Protein AF-A0A5M9ZKN2-F1 (afdb_monomer_lite)

Structure (mmCIF, N/CA/C/O backbone):
data_AF-A0A5M9ZKN2-F1
#
_entry.id   AF-A0A5M9ZKN2-F1
#
loop_
_atom_site.group_PDB
_atom_site.id
_atom_site.type_symbol
_atom_site.label_atom_id
_atom_site.label_alt_id
_atom_site.label_comp_id
_atom_site.label_asym_id
_atom_site.label_entity_id
_atom_site.label_seq_id
_atom_site.pdbx_PDB_ins_code
_atom_site.Cartn_x
_atom_site.Cartn_y
_atom_site.Cartn_z
_atom_site.occupancy
_atom_site.B_iso_or_equiv
_atom_site.auth_seq_id
_atom_site.auth_comp_id
_atom_site.auth_asym_id
_atom_site.auth_atom_id
_atom_site.pdbx_PDB_model_num
ATOM 1 N N . MET A 1 1 ? 17.213 -17.774 10.808 1.00 49.62 1 MET A N 1
ATOM 2 C CA . MET A 1 1 ? 17.050 -16.313 10.740 1.00 49.62 1 MET A CA 1
ATOM 3 C C . MET A 1 1 ? 16.183 -15.907 11.912 1.00 49.62 1 MET A C 1
ATOM 5 O O . MET A 1 1 ? 15.122 -16.495 12.094 1.00 49.62 1 MET A O 1
ATOM 9 N N . THR A 1 2 ? 16.684 -15.031 12.770 1.00 52.78 2 THR A N 1
ATOM 10 C CA . THR A 1 2 ? 15.924 -14.471 13.897 1.00 52.78 2 THR A CA 1
ATOM 11 C C . THR A 1 2 ? 14.931 -13.412 13.393 1.00 52.78 2 THR A C 1
ATOM 13 O O . THR A 1 2 ? 15.145 -12.879 12.306 1.00 52.78 2 THR A O 1
ATOM 16 N N . PRO A 1 3 ? 13.870 -13.065 14.146 1.00 49.16 3 PRO A N 1
ATOM 17 C CA . PRO A 1 3 ? 12.907 -12.037 13.731 1.00 49.16 3 PRO A CA 1
ATOM 18 C C . PRO A 1 3 ? 13.563 -10.696 13.376 1.00 49.16 3 PRO A C 1
ATOM 20 O O . PRO A 1 3 ? 13.269 -10.134 12.335 1.00 49.16 3 PRO A O 1
ATOM 23 N N . ALA A 1 4 ? 14.557 -10.256 14.153 1.00 40.00 4 ALA A N 1
ATOM 24 C CA . ALA A 1 4 ? 15.309 -9.027 13.884 1.00 40.00 4 ALA A CA 1
ATOM 25 C C . ALA A 1 4 ? 16.264 -9.127 12.675 1.00 40.00 4 ALA A C 1
ATOM 27 O O . ALA A 1 4 ? 16.736 -8.121 12.150 1.00 40.00 4 ALA A O 1
ATOM 28 N N . GLU A 1 5 ? 16.648 -10.336 12.261 1.00 32.88 5 GLU A N 1
ATOM 29 C CA . GLU A 1 5 ? 17.393 -10.553 11.014 1.00 32.88 5 GLU A CA 1
ATOM 30 C C . GLU A 1 5 ? 16.454 -10.636 9.811 1.00 32.88 5 GLU A C 1
ATOM 32 O O . GLU A 1 5 ? 16.843 -10.180 8.746 1.00 32.88 5 GLU A O 1
ATOM 37 N N . ALA A 1 6 ? 15.238 -11.162 9.985 1.00 40.25 6 ALA A N 1
ATOM 38 C CA . ALA A 1 6 ? 14.190 -11.133 8.969 1.00 40.25 6 ALA A CA 1
ATOM 39 C C . ALA A 1 6 ? 13.737 -9.691 8.704 1.00 40.25 6 ALA A C 1
ATOM 41 O O . ALA A 1 6 ? 13.747 -9.268 7.561 1.00 40.25 6 ALA A O 1
ATOM 42 N N . GLU A 1 7 ? 13.497 -8.916 9.761 1.00 41.00 7 GLU A N 1
ATOM 43 C CA . GLU A 1 7 ? 13.173 -7.488 9.702 1.00 41.00 7 GLU A CA 1
ATOM 44 C C . GLU A 1 7 ? 14.303 -6.697 9.023 1.00 41.00 7 GLU A C 1
ATOM 46 O O . GLU A 1 7 ? 14.087 -6.028 8.024 1.00 41.00 7 GLU A O 1
ATOM 51 N N . ARG A 1 8 ? 15.566 -6.848 9.448 1.00 43.59 8 ARG A N 1
ATOM 52 C CA . ARG A 1 8 ? 16.689 -6.169 8.765 1.00 43.59 8 ARG A CA 1
ATOM 53 C C . ARG A 1 8 ? 16.870 -6.594 7.307 1.00 43.59 8 ARG A C 1
ATOM 55 O O . ARG A 1 8 ? 17.300 -5.780 6.494 1.00 43.59 8 ARG A O 1
ATOM 62 N N . PHE A 1 9 ? 16.591 -7.854 6.985 1.00 41.69 9 PHE A N 1
ATOM 63 C CA . PHE A 1 9 ? 16.644 -8.359 5.617 1.00 41.69 9 PHE A CA 1
ATOM 64 C C . PHE A 1 9 ? 15.515 -7.765 4.772 1.00 41.69 9 PHE A C 1
ATOM 66 O O . PHE A 1 9 ? 15.796 -7.265 3.689 1.00 41.69 9 PHE A O 1
ATOM 73 N N . GLU A 1 10 ? 14.287 -7.730 5.291 1.00 48.69 10 GLU A N 1
ATOM 74 C CA . GLU A 1 10 ? 13.131 -7.065 4.684 1.00 48.69 10 GLU A CA 1
ATOM 75 C C . GLU A 1 10 ? 13.417 -5.576 4.452 1.00 48.69 10 GLU A C 1
ATOM 77 O O . GLU A 1 10 ? 13.317 -5.112 3.322 1.00 48.69 10 GLU A O 1
ATOM 82 N N . HIS A 1 11 ? 13.906 -4.840 5.450 1.00 49.62 11 HIS A N 1
ATOM 83 C CA . HIS A 1 11 ? 14.263 -3.425 5.290 1.00 49.62 11 HIS A CA 1
ATOM 84 C C . HIS A 1 11 ? 15.332 -3.203 4.198 1.00 49.62 11 HIS A C 1
ATOM 86 O O . HIS A 1 11 ? 15.153 -2.358 3.327 1.00 49.62 11 HIS A O 1
ATOM 92 N N . ALA A 1 12 ? 16.399 -4.012 4.165 1.00 47.44 12 ALA A N 1
ATOM 93 C CA . ALA A 1 12 ? 17.457 -3.902 3.148 1.00 47.44 12 ALA A CA 1
ATOM 94 C C . ALA A 1 12 ? 17.007 -4.299 1.727 1.00 47.44 12 ALA A C 1
ATOM 96 O O . ALA A 1 12 ? 17.592 -3.877 0.729 1.00 47.44 12 ALA A O 1
ATOM 97 N N . ILE A 1 13 ? 15.992 -5.154 1.636 1.00 51.97 13 ILE A N 1
ATOM 98 C CA . ILE A 1 13 ? 15.292 -5.506 0.399 1.00 51.97 13 ILE A CA 1
ATOM 99 C C . ILE A 1 13 ? 14.499 -4.299 -0.105 1.00 51.97 13 ILE A C 1
ATOM 101 O O . ILE A 1 13 ? 14.481 -4.029 -1.301 1.00 51.97 13 ILE A O 1
ATOM 105 N N . LEU A 1 14 ? 13.884 -3.552 0.804 1.00 54.97 14 LEU A N 1
ATOM 106 C CA . LEU A 1 14 ? 12.870 -2.555 0.479 1.00 54.97 14 LEU A CA 1
ATOM 107 C C . LEU A 1 14 ? 13.490 -1.186 0.133 1.00 54.97 14 LEU A C 1
ATOM 109 O O . LEU A 1 14 ? 12.948 -0.481 -0.713 1.00 54.97 14 LEU A O 1
ATOM 113 N N . ASP A 1 15 ? 14.717 -0.919 0.596 1.00 56.72 15 ASP A N 1
ATOM 114 C CA . ASP A 1 15 ? 15.565 0.213 0.168 1.00 56.72 15 ASP A CA 1
ATOM 115 C C . ASP A 1 15 ? 15.937 0.208 -1.336 1.00 56.72 15 ASP A C 1
ATOM 117 O O . ASP A 1 15 ? 16.517 1.172 -1.840 1.00 56.72 15 ASP A O 1
ATOM 121 N N . ARG A 1 16 ? 15.655 -0.876 -2.077 1.00 62.34 16 ARG A N 1
ATOM 122 C CA . ARG A 1 16 ? 15.976 -0.984 -3.514 1.00 62.34 16 ARG A CA 1
ATOM 123 C C . ARG A 1 16 ? 14.927 -0.392 -4.453 1.00 62.34 16 ARG A C 1
ATOM 125 O O . ARG A 1 16 ? 15.201 -0.296 -5.649 1.00 62.34 16 ARG A O 1
ATOM 132 N N . PHE A 1 17 ? 13.756 0.001 -3.959 1.00 64.31 17 PHE A N 1
ATOM 133 C CA . PHE A 1 17 ? 12.759 0.665 -4.798 1.00 64.31 17 PHE A CA 1
ATOM 134 C C . PHE A 1 17 ? 13.102 2.144 -4.973 1.00 64.31 17 PHE A C 1
ATOM 136 O O . PHE A 1 17 ? 13.157 2.912 -4.013 1.00 64.31 17 PHE A O 1
ATOM 143 N N . ALA A 1 18 ? 13.310 2.559 -6.223 1.00 65.69 18 ALA A N 1
ATOM 144 C CA . ALA A 1 18 ? 13.460 3.968 -6.558 1.00 65.69 18 ALA A CA 1
ATOM 145 C C . ALA A 1 18 ? 12.073 4.588 -6.770 1.00 65.69 18 ALA A C 1
ATOM 147 O O . ALA A 1 18 ? 11.244 4.027 -7.477 1.00 65.69 18 ALA A O 1
ATOM 148 N N . TYR A 1 19 ? 11.813 5.761 -6.198 1.00 64.31 19 TYR A N 1
ATOM 149 C CA . TYR A 1 19 ? 10.561 6.493 -6.406 1.00 6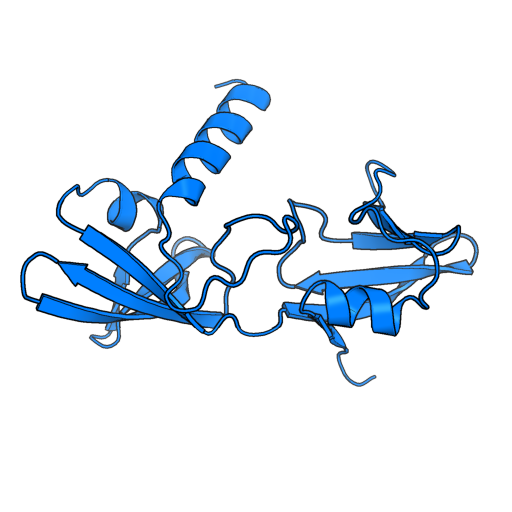4.31 19 TYR A CA 1
ATOM 150 C C . TYR A 1 19 ? 10.818 7.673 -7.343 1.00 64.31 19 TYR A C 1
ATOM 152 O O . TYR A 1 19 ? 11.672 8.511 -7.048 1.00 64.31 19 TYR A O 1
ATOM 160 N N . ALA A 1 20 ? 10.092 7.745 -8.462 1.00 57.66 20 ALA A N 1
ATOM 161 C CA . ALA A 1 20 ? 10.308 8.783 -9.475 1.00 57.66 20 ALA A CA 1
ATOM 162 C C . ALA A 1 20 ? 10.003 10.201 -8.955 1.00 57.66 20 ALA A C 1
ATOM 164 O O . ALA A 1 20 ? 10.730 11.132 -9.288 1.00 57.66 20 ALA A O 1
ATOM 165 N N . ASP A 1 21 ? 9.001 10.340 -8.079 1.00 54.47 21 ASP A N 1
ATOM 166 C CA . ASP A 1 21 ? 8.546 11.622 -7.522 1.00 54.47 21 ASP A CA 1
ATOM 167 C C . ASP A 1 21 ? 8.782 11.717 -5.999 1.00 54.47 21 ASP A C 1
ATOM 169 O O . ASP A 1 21 ? 7.926 12.179 -5.240 1.00 54.47 21 ASP A O 1
ATOM 173 N N . ARG A 1 22 ? 9.947 11.259 -5.511 1.00 51.31 22 ARG A N 1
ATOM 174 C CA . ARG A 1 22 ? 10.307 11.375 -4.085 1.00 51.31 22 ARG A CA 1
ATOM 175 C C . ARG A 1 22 ? 10.498 12.847 -3.686 1.00 51.31 22 ARG A C 1
ATOM 177 O O . ARG A 1 22 ? 11.536 13.443 -3.958 1.00 51.31 22 ARG A O 1
ATOM 184 N N . MET A 1 23 ? 9.518 13.404 -2.979 1.00 43.38 23 MET A N 1
ATOM 185 C CA . MET A 1 23 ? 9.609 14.652 -2.210 1.00 43.38 23 MET A CA 1
ATOM 186 C C . MET A 1 23 ? 9.414 14.285 -0.734 1.00 43.38 23 MET A C 1
ATOM 188 O O . MET A 1 23 ? 8.302 14.331 -0.227 1.00 43.38 23 MET A O 1
ATOM 192 N N . ASP A 1 24 ? 10.467 13.804 -0.080 1.00 50.53 24 ASP A N 1
ATOM 193 C CA . ASP A 1 24 ? 10.381 13.227 1.267 1.00 50.53 24 ASP A CA 1
ATOM 194 C C . ASP A 1 24 ? 10.634 14.286 2.363 1.00 50.53 24 ASP A C 1
ATOM 196 O O . ASP A 1 24 ? 11.667 14.960 2.344 1.00 50.53 24 ASP A O 1
ATOM 200 N N . ASP A 1 25 ? 9.696 14.428 3.308 1.00 43.06 25 ASP A N 1
ATOM 201 C CA . ASP A 1 25 ? 9.805 15.159 4.585 1.00 43.06 25 ASP A CA 1
ATOM 202 C C . ASP A 1 25 ? 10.179 14.246 5.779 1.00 43.06 25 ASP A C 1
ATOM 204 O O . ASP A 1 25 ? 10.300 14.707 6.917 1.00 43.06 25 ASP A O 1
ATOM 208 N N . GLY A 1 26 ? 10.460 12.972 5.511 1.00 35.91 26 GLY A N 1
ATOM 209 C CA . GLY A 1 26 ? 11.160 12.029 6.375 1.00 35.91 26 GLY A CA 1
ATOM 210 C C . GLY A 1 26 ? 10.303 10.940 7.019 1.00 35.91 26 GLY A C 1
ATOM 211 O O . GLY A 1 26 ? 10.788 10.343 7.980 1.00 35.91 26 GLY A O 1
ATOM 212 N N . TYR A 1 27 ? 9.069 10.670 6.569 1.00 36.69 27 TYR A N 1
ATOM 213 C CA . TYR A 1 27 ? 8.204 9.680 7.237 1.00 36.69 27 TYR A CA 1
ATOM 214 C C . TYR A 1 27 ? 7.364 8.786 6.300 1.00 36.69 27 TYR A C 1
ATOM 216 O O . TYR A 1 27 ? 6.374 9.212 5.709 1.00 36.69 27 TYR A O 1
ATOM 224 N N . GLY A 1 28 ? 7.709 7.491 6.281 1.00 43.16 28 GLY A N 1
ATOM 225 C CA . GLY A 1 28 ? 6.873 6.360 5.850 1.00 43.16 28 GLY A CA 1
ATOM 226 C C . GLY A 1 28 ? 7.681 5.250 5.158 1.00 43.16 28 GLY A C 1
ATOM 227 O O . GLY A 1 28 ? 8.526 5.574 4.329 1.00 43.16 28 GLY A O 1
ATOM 228 N N . PRO A 1 29 ? 7.441 3.953 5.439 1.00 45.38 29 PRO A N 1
ATOM 229 C CA . PRO A 1 29 ? 8.319 2.871 4.993 1.00 45.38 29 PRO A CA 1
ATOM 230 C C . PRO A 1 29 ? 8.270 2.691 3.468 1.00 45.38 29 PRO A C 1
ATOM 232 O O . PRO A 1 29 ? 7.191 2.685 2.851 1.00 45.38 29 PRO A O 1
ATOM 235 N N . ASP A 1 30 ? 9.453 2.498 2.887 1.00 53.72 30 ASP A N 1
ATOM 236 C CA . ASP A 1 30 ? 9.779 2.312 1.465 1.00 53.72 30 ASP A CA 1
ATOM 237 C C . ASP A 1 30 ? 9.243 0.984 0.863 1.00 53.72 30 ASP A C 1
ATOM 239 O O . ASP A 1 30 ? 9.863 0.353 0.009 1.00 53.72 30 ASP A O 1
ATOM 243 N N . HIS A 1 31 ? 8.086 0.493 1.323 1.00 54.69 31 HIS A N 1
ATOM 244 C CA . HIS A 1 31 ? 7.494 -0.758 0.847 1.00 54.69 31 HIS A CA 1
ATOM 245 C C . HIS A 1 31 ? 6.549 -0.522 -0.347 1.00 54.69 31 HIS A C 1
ATOM 247 O O . HIS A 1 31 ? 5.619 0.292 -0.226 1.00 54.69 31 HIS A O 1
ATOM 253 N N . PRO A 1 32 ? 6.719 -1.259 -1.467 1.00 63.31 32 PRO A N 1
ATOM 254 C CA . PRO A 1 32 ? 5.732 -1.314 -2.541 1.00 63.31 32 PRO A CA 1
ATOM 255 C C . PRO A 1 32 ? 4.423 -1.895 -2.012 1.00 63.31 32 PRO A C 1
ATOM 257 O O . PRO A 1 32 ? 4.404 -2.966 -1.398 1.00 63.31 32 PRO A O 1
ATOM 260 N N . ARG A 1 33 ? 3.318 -1.202 -2.263 1.00 68.50 33 ARG A N 1
ATOM 261 C CA . ARG A 1 33 ? 1.971 -1.589 -1.832 1.00 68.50 33 ARG A CA 1
ATOM 262 C C . ARG A 1 33 ? 1.228 -2.273 -2.962 1.00 68.50 33 ARG A C 1
ATOM 264 O O . ARG A 1 33 ? 1.441 -1.953 -4.123 1.00 68.50 33 ARG A O 1
ATOM 271 N N . ILE A 1 34 ? 0.308 -3.179 -2.634 1.00 63.41 34 ILE A N 1
ATOM 272 C CA . ILE A 1 34 ? -0.623 -3.722 -3.630 1.00 63.41 34 ILE A CA 1
ATOM 273 C C . ILE A 1 34 ? -1.360 -2.557 -4.307 1.00 63.41 34 ILE A C 1
ATOM 275 O O . ILE A 1 34 ? -1.935 -1.715 -3.628 1.00 63.41 34 ILE A O 1
ATOM 279 N N . GLY A 1 35 ? -1.333 -2.516 -5.638 1.00 64.12 35 GLY A N 1
ATOM 280 C CA . GLY A 1 35 ? -1.897 -1.435 -6.446 1.00 64.12 35 GLY A CA 1
ATOM 281 C C . GLY A 1 35 ? -0.887 -0.377 -6.887 1.00 64.12 35 GLY A C 1
ATOM 282 O O . GLY A 1 35 ? -1.175 0.343 -7.843 1.00 64.12 35 GLY A O 1
ATOM 283 N N . ASP A 1 36 ? 0.301 -0.314 -6.277 1.00 76.50 36 ASP A N 1
ATOM 284 C CA . ASP A 1 36 ? 1.351 0.598 -6.726 1.00 76.50 36 ASP A CA 1
ATOM 285 C C . ASP A 1 36 ? 1.770 0.266 -8.155 1.00 76.50 36 ASP A C 1
ATOM 287 O O . ASP A 1 36 ? 1.882 -0.903 -8.538 1.00 76.50 36 ASP A O 1
ATOM 291 N N . THR A 1 37 ? 2.030 1.303 -8.945 1.00 80.12 37 THR A N 1
ATOM 292 C CA . THR A 1 37 ? 2.450 1.150 -10.338 1.00 80.12 37 THR A CA 1
ATOM 293 C C . THR A 1 37 ? 3.809 1.778 -10.572 1.00 80.12 37 THR A C 1
ATOM 295 O O . THR A 1 37 ? 4.204 2.763 -9.936 1.00 80.12 37 THR A O 1
ATOM 298 N N . GLY A 1 38 ? 4.538 1.197 -11.509 1.00 85.25 38 GLY A N 1
ATOM 299 C CA . GLY A 1 38 ? 5.889 1.614 -11.813 1.00 85.25 38 GLY A CA 1
ATOM 300 C C . GLY A 1 38 ? 6.381 1.053 -13.129 1.00 85.25 38 GLY A C 1
ATOM 301 O O . GLY A 1 38 ? 5.617 0.494 -13.917 1.00 85.25 38 GLY A O 1
ATOM 302 N N . VAL A 1 39 ? 7.673 1.219 -13.357 1.00 87.50 39 VAL A N 1
ATOM 303 C CA . VAL A 1 39 ? 8.397 0.656 -14.487 1.00 87.50 39 VAL A CA 1
ATOM 304 C C . VAL A 1 39 ? 9.565 -0.157 -13.961 1.00 87.50 39 VAL A C 1
ATOM 306 O O . VAL A 1 39 ? 10.342 0.300 -13.129 1.00 87.50 39 VAL A O 1
ATOM 309 N N . LEU A 1 40 ? 9.673 -1.384 -14.449 1.00 87.69 40 LEU A N 1
ATOM 310 C CA . LEU A 1 40 ? 10.808 -2.254 -14.230 1.00 87.69 40 LEU A CA 1
ATOM 311 C C . LEU A 1 40 ? 11.775 -2.027 -15.389 1.00 87.69 40 LEU A C 1
ATOM 313 O O . LEU A 1 40 ? 11.476 -2.393 -16.530 1.00 87.69 40 LEU A O 1
ATOM 317 N N . CYS A 1 41 ? 12.908 -1.402 -15.105 1.00 86.50 41 CYS A N 1
ATOM 318 C CA . CYS A 1 41 ? 13.975 -1.210 -16.076 1.00 86.50 41 CYS A CA 1
ATOM 319 C C . CYS A 1 41 ? 14.881 -2.443 -16.077 1.00 86.50 41 CYS A C 1
ATOM 321 O O . CYS A 1 41 ? 15.270 -2.911 -15.012 1.00 86.50 41 CYS A O 1
ATOM 323 N N . HIS A 1 42 ? 15.235 -2.953 -17.255 1.00 83.69 42 HIS A N 1
ATOM 324 C CA . HIS A 1 42 ? 16.241 -3.997 -17.431 1.00 83.69 42 HIS A CA 1
ATOM 325 C C . HIS A 1 42 ? 17.207 -3.593 -18.548 1.00 83.69 42 HIS A C 1
ATOM 327 O O . HIS A 1 42 ? 16.909 -3.722 -19.739 1.00 83.69 42 HIS A O 1
ATOM 333 N N . GLY A 1 43 ? 18.367 -3.049 -18.178 1.00 78.94 43 GLY A N 1
ATOM 334 C CA . GLY A 1 43 ? 19.293 -2.456 -19.146 1.00 78.94 43 GLY A CA 1
ATOM 335 C C . GLY A 1 43 ? 18.669 -1.272 -19.900 1.00 78.94 43 GLY A C 1
ATOM 336 O O . GLY A 1 43 ? 18.418 -0.228 -19.307 1.00 78.94 43 GLY A O 1
ATOM 337 N N . ALA A 1 44 ? 18.462 -1.415 -21.214 1.00 78.50 44 ALA A N 1
ATOM 338 C CA . ALA A 1 44 ? 17.826 -0.389 -22.054 1.00 78.50 44 ALA A CA 1
ATOM 339 C C . ALA A 1 44 ? 16.308 -0.587 -22.222 1.00 78.50 44 ALA A C 1
ATOM 341 O O . ALA A 1 44 ? 15.640 0.280 -22.788 1.00 78.50 44 ALA A O 1
ATOM 342 N N . ASP A 1 45 ? 15.780 -1.718 -21.754 1.00 85.25 45 ASP A N 1
ATOM 343 C CA . ASP A 1 45 ? 14.368 -2.059 -21.856 1.00 85.25 45 ASP A CA 1
ATOM 344 C C . ASP A 1 45 ? 13.620 -1.648 -20.586 1.00 85.25 45 ASP A C 1
ATOM 346 O O . ASP A 1 45 ? 14.176 -1.600 -19.489 1.00 85.25 45 ASP A O 1
ATOM 350 N N . ALA A 1 46 ? 12.334 -1.359 -20.740 1.00 87.88 46 ALA A N 1
ATOM 351 C CA . ALA A 1 46 ? 11.456 -0.948 -19.658 1.00 87.88 46 ALA A CA 1
ATOM 352 C C . ALA A 1 46 ? 10.082 -1.592 -19.846 1.00 87.88 46 ALA A C 1
ATOM 354 O O . ALA A 1 46 ? 9.526 -1.572 -20.946 1.00 87.88 46 ALA A O 1
ATOM 355 N N . VAL A 1 47 ? 9.524 -2.147 -18.772 1.00 91.50 47 VAL A N 1
ATOM 356 C CA . VAL A 1 47 ? 8.171 -2.715 -18.765 1.00 91.50 47 VAL A CA 1
ATOM 357 C C . VAL A 1 47 ? 7.386 -2.156 -17.590 1.00 91.50 47 VAL A C 1
ATOM 359 O O . VAL A 1 47 ? 7.890 -2.100 -16.470 1.00 91.50 47 VAL A O 1
ATOM 362 N N . GLY A 1 48 ? 6.154 -1.715 -17.839 1.00 90.56 48 GLY A N 1
ATOM 363 C CA . GLY A 1 48 ? 5.272 -1.272 -16.768 1.00 90.56 48 GLY A CA 1
ATOM 364 C C . GLY A 1 48 ? 4.911 -2.430 -15.843 1.00 90.56 48 GLY A C 1
ATOM 365 O O . GLY A 1 48 ? 4.854 -3.592 -16.260 1.00 90.56 48 GLY A O 1
ATOM 366 N N . PHE A 1 49 ? 4.697 -2.120 -14.570 1.00 90.00 49 PHE A N 1
ATOM 367 C CA . PHE A 1 49 ? 4.219 -3.085 -13.596 1.00 90.00 49 PHE A CA 1
ATOM 368 C C . PHE A 1 49 ? 3.165 -2.492 -12.671 1.00 90.00 49 PHE A C 1
ATOM 370 O O . PHE A 1 49 ? 3.116 -1.288 -12.422 1.00 90.00 49 PHE A O 1
ATOM 377 N N . THR A 1 50 ? 2.358 -3.385 -12.106 1.00 86.00 50 THR A N 1
ATOM 378 C CA . THR A 1 50 ? 1.524 -3.139 -10.930 1.00 86.00 50 THR A CA 1
ATOM 379 C C . THR A 1 50 ? 1.903 -4.137 -9.845 1.00 86.00 50 THR A C 1
ATOM 381 O O . THR A 1 50 ? 1.988 -5.337 -10.107 1.00 86.00 50 THR A O 1
ATOM 384 N N . VAL A 1 51 ? 2.118 -3.683 -8.620 1.00 79.25 51 VAL A N 1
ATOM 385 C CA . VAL A 1 51 ? 2.320 -4.569 -7.474 1.00 79.25 51 VAL A CA 1
ATOM 386 C C . VAL A 1 51 ? 0.986 -5.249 -7.156 1.00 79.25 51 VAL A C 1
ATOM 388 O O . VAL A 1 51 ? -0.046 -4.599 -7.005 1.00 79.25 51 VAL A O 1
ATOM 391 N N . GLY A 1 52 ? 0.972 -6.573 -7.077 1.00 72.62 52 GLY A N 1
ATOM 392 C CA . GLY A 1 52 ? -0.238 -7.364 -6.873 1.00 72.62 52 GLY A CA 1
ATOM 393 C C . GLY A 1 52 ? 0.026 -8.633 -6.076 1.00 72.62 52 GLY A C 1
ATOM 394 O O . GLY A 1 52 ? 1.169 -8.979 -5.795 1.00 72.62 52 GLY A O 1
ATOM 395 N N . LEU A 1 53 ? -1.041 -9.347 -5.718 1.00 68.88 53 LEU A N 1
ATOM 396 C CA . LEU A 1 53 ? -0.928 -10.667 -5.099 1.00 68.88 53 LEU A CA 1
ATOM 397 C C . LEU A 1 53 ? -0.825 -11.727 -6.190 1.00 68.88 53 LEU A C 1
ATOM 399 O O . LEU A 1 53 ? -1.769 -11.920 -6.964 1.00 68.88 53 LEU A O 1
ATOM 403 N N . GLU A 1 54 ? 0.301 -12.435 -6.237 1.00 77.06 54 GLU A N 1
ATOM 404 C CA . GLU A 1 54 ? 0.491 -13.503 -7.210 1.00 77.06 54 GLU A CA 1
ATOM 405 C C . GLU A 1 54 ? -0.545 -14.623 -6.957 1.00 77.06 54 GLU A C 1
ATOM 407 O O . GLU A 1 54 ? -0.663 -15.111 -5.829 1.00 77.06 54 GLU A O 1
ATOM 412 N N . PRO A 1 55 ? -1.312 -15.079 -7.969 1.00 72.62 55 PRO A N 1
ATOM 413 C CA . PRO A 1 55 ? -2.435 -15.992 -7.739 1.00 72.62 55 PRO A CA 1
ATOM 414 C C . PRO A 1 55 ? -2.072 -17.335 -7.094 1.00 72.62 55 PRO A C 1
ATOM 416 O O . PRO A 1 55 ? -2.931 -17.960 -6.471 1.00 72.62 55 PRO A O 1
ATOM 419 N N . ARG A 1 56 ? -0.829 -17.804 -7.269 1.00 73.25 56 ARG A N 1
ATOM 420 C CA . ARG A 1 56 ? -0.380 -19.120 -6.795 1.00 73.25 56 ARG A CA 1
ATOM 421 C C . ARG A 1 56 ? 0.152 -19.060 -5.373 1.00 73.25 56 ARG A C 1
ATOM 423 O O . ARG A 1 56 ? -0.283 -19.846 -4.538 1.00 73.25 56 ARG A O 1
ATOM 430 N N . THR A 1 57 ? 1.081 -18.148 -5.107 1.00 69.50 57 THR A N 1
ATOM 431 C CA . THR A 1 57 ? 1.718 -18.027 -3.789 1.00 69.50 57 THR A CA 1
ATOM 432 C C . THR A 1 57 ? 0.939 -17.137 -2.830 1.00 69.50 57 THR A C 1
ATOM 434 O O . THR A 1 57 ? 1.145 -17.242 -1.625 1.00 69.50 57 THR A O 1
ATOM 437 N N . ARG A 1 58 ? 0.032 -16.290 -3.342 1.00 64.31 58 ARG A N 1
ATOM 438 C CA . ARG A 1 58 ? -0.654 -15.229 -2.584 1.00 64.31 58 ARG A CA 1
ATOM 439 C C . ARG A 1 58 ? 0.309 -14.227 -1.940 1.00 64.31 58 ARG A C 1
ATOM 441 O O . ARG A 1 58 ? -0.093 -13.509 -1.031 1.00 64.31 58 ARG A O 1
ATOM 448 N N . LEU A 1 59 ? 1.553 -14.167 -2.409 1.00 61.19 59 LEU A N 1
ATOM 449 C CA . LEU A 1 59 ? 2.550 -13.213 -1.943 1.00 61.19 59 LEU A CA 1
ATOM 450 C C . LEU A 1 59 ? 2.551 -11.961 -2.835 1.00 61.19 59 LEU A C 1
ATOM 452 O O . LEU A 1 59 ? 2.194 -12.057 -4.016 1.00 61.19 59 LEU A O 1
ATOM 456 N N . PRO A 1 60 ? 2.957 -10.795 -2.303 1.00 63.81 60 PRO A N 1
ATOM 457 C CA . PRO A 1 60 ? 3.199 -9.606 -3.109 1.00 63.81 60 PRO A CA 1
ATOM 458 C C . PRO A 1 60 ? 4.251 -9.854 -4.201 1.00 63.81 60 PRO A C 1
ATOM 460 O O . PRO A 1 60 ? 5.315 -10.425 -3.949 1.00 63.81 60 PRO A O 1
ATOM 463 N N . ALA A 1 61 ? 3.946 -9.421 -5.420 1.00 78.56 61 ALA A N 1
ATOM 464 C CA . ALA A 1 61 ? 4.773 -9.584 -6.609 1.00 78.56 61 ALA A CA 1
ATOM 465 C C . ALA A 1 61 ? 4.495 -8.462 -7.621 1.00 78.56 61 ALA A C 1
ATOM 467 O O . ALA A 1 61 ? 3.449 -7.814 -7.578 1.00 78.56 61 ALA A O 1
ATOM 468 N N . LEU A 1 62 ? 5.410 -8.251 -8.562 1.00 86.69 62 LEU A N 1
ATOM 469 C CA . LEU A 1 62 ? 5.211 -7.351 -9.693 1.00 86.69 62 LEU A CA 1
ATOM 470 C C . LEU A 1 62 ? 4.438 -8.090 -10.787 1.00 86.69 62 LEU A C 1
ATOM 472 O O . LEU A 1 62 ? 4.925 -9.073 -11.350 1.00 86.69 62 LEU A O 1
ATOM 476 N N . ARG A 1 63 ? 3.238 -7.614 -11.108 1.00 91.25 63 ARG A N 1
ATOM 477 C CA . ARG A 1 63 ? 2.520 -7.993 -12.322 1.00 91.25 63 ARG A CA 1
ATOM 478 C C . ARG A 1 63 ? 2.973 -7.071 -13.443 1.00 91.25 63 ARG A C 1
ATOM 480 O O . ARG A 1 63 ? 2.633 -5.892 -13.434 1.00 91.25 63 ARG A O 1
ATOM 487 N N . LEU A 1 64 ? 3.721 -7.610 -14.391 1.00 92.69 64 LEU A N 1
ATOM 488 C CA . LEU A 1 64 ? 4.216 -6.866 -15.542 1.00 92.69 64 LEU A CA 1
ATOM 489 C C . LEU A 1 64 ? 3.105 -6.704 -16.590 1.00 92.69 64 LEU A C 1
ATOM 491 O O . LEU A 1 64 ? 2.227 -7.566 -16.714 1.00 92.69 64 LEU A O 1
ATOM 495 N N . ASP A 1 65 ? 3.161 -5.630 -17.374 1.00 91.88 65 ASP A N 1
ATOM 496 C CA . ASP A 1 65 ? 2.184 -5.337 -18.437 1.00 91.88 65 ASP A CA 1
ATOM 497 C C . ASP A 1 65 ? 2.155 -6.411 -19.537 1.00 91.88 65 ASP A C 1
ATOM 499 O O . ASP A 1 65 ? 1.143 -6.601 -20.214 1.00 91.88 65 ASP A O 1
ATOM 503 N N . ASP A 1 66 ? 3.240 -7.175 -19.679 1.00 91.56 66 ASP A N 1
ATOM 504 C CA . ASP A 1 66 ? 3.325 -8.335 -20.571 1.00 91.56 66 ASP A CA 1
ATOM 505 C C . ASP A 1 66 ? 2.647 -9.607 -20.012 1.00 91.56 66 ASP A C 1
ATOM 507 O O . ASP A 1 66 ? 2.644 -10.659 -20.655 1.00 91.56 66 ASP A O 1
ATOM 511 N N . GLY A 1 67 ? 2.044 -9.514 -18.823 1.00 88.12 67 GLY A N 1
ATOM 512 C CA . GLY A 1 67 ? 1.288 -10.579 -18.170 1.00 88.12 67 GLY A CA 1
ATOM 513 C C . GLY A 1 67 ? 2.119 -11.512 -17.291 1.00 88.12 67 GLY A C 1
ATOM 514 O O . GLY A 1 67 ? 1.547 -12.415 -16.668 1.00 88.12 67 GLY A O 1
ATOM 515 N N . ARG A 1 68 ? 3.440 -11.319 -17.207 1.00 92.31 68 ARG A N 1
ATOM 516 C CA . ARG A 1 68 ? 4.297 -12.085 -16.295 1.00 92.31 68 ARG A CA 1
ATOM 517 C C . ARG A 1 68 ? 4.138 -11.611 -14.855 1.00 92.31 68 ARG A C 1
ATOM 519 O O . ARG A 1 68 ? 3.817 -10.458 -14.578 1.00 92.31 68 ARG A O 1
ATOM 526 N N . TRP A 1 69 ? 4.411 -12.531 -13.940 1.00 89.00 69 TRP A N 1
ATOM 527 C CA . TRP A 1 69 ? 4.585 -12.234 -12.527 1.00 89.00 69 TRP A CA 1
ATOM 528 C C . TRP A 1 69 ? 6.058 -12.387 -12.180 1.00 89.00 69 TRP A C 1
ATOM 530 O O . TRP A 1 69 ? 6.678 -13.381 -12.561 1.00 89.00 69 TRP A O 1
ATOM 540 N N . LEU A 1 70 ? 6.598 -11.408 -11.468 1.00 87.12 70 LEU A N 1
ATOM 541 C CA . LEU A 1 70 ? 7.952 -11.432 -10.942 1.00 87.12 70 LEU A CA 1
ATOM 542 C C . LEU A 1 70 ? 7.875 -11.230 -9.434 1.00 87.12 70 LEU A C 1
ATOM 544 O O . LE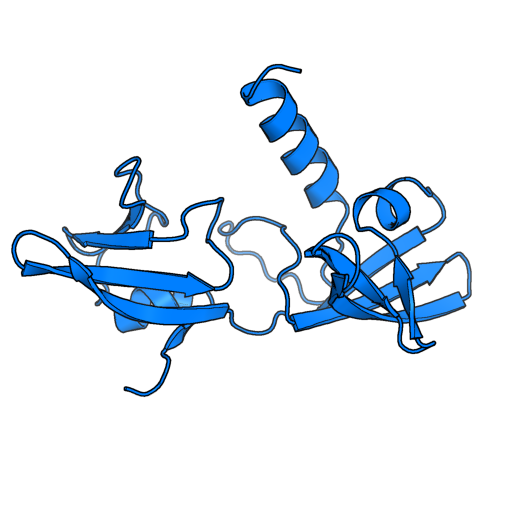U A 1 70 ? 7.322 -10.231 -8.972 1.00 87.12 70 LEU A O 1
ATOM 548 N N . GLY A 1 71 ? 8.390 -12.184 -8.660 1.00 79.81 71 GLY A N 1
ATOM 549 C CA . GLY A 1 71 ? 8.460 -12.025 -7.212 1.00 79.81 71 GLY A CA 1
ATOM 550 C C . GLY A 1 71 ? 9.275 -10.781 -6.865 1.00 79.81 71 GLY A C 1
ATOM 551 O O . GLY A 1 71 ? 10.248 -10.476 -7.553 1.00 79.81 71 GLY A O 1
ATOM 552 N N . LEU A 1 72 ? 8.901 -10.068 -5.797 1.00 73.06 72 LEU A N 1
ATOM 553 C CA . LEU A 1 72 ? 9.654 -8.880 -5.371 1.00 73.06 72 LEU A CA 1
ATOM 554 C C . LEU A 1 72 ? 11.135 -9.231 -5.171 1.00 73.06 72 LEU A C 1
ATOM 556 O O . LEU A 1 72 ? 12.002 -8.560 -5.714 1.00 73.06 72 LEU A O 1
ATOM 560 N N . MET A 1 73 ? 11.407 -10.355 -4.497 1.00 69.88 73 MET A N 1
ATOM 561 C CA . MET A 1 73 ? 12.753 -10.906 -4.299 1.00 69.88 73 MET A CA 1
ATOM 562 C C . MET A 1 73 ? 13.532 -11.102 -5.598 1.00 69.88 73 MET A C 1
ATOM 564 O O . MET A 1 73 ? 14.697 -10.719 -5.672 1.00 69.88 73 MET A O 1
ATOM 568 N N . ASP A 1 74 ? 12.891 -11.670 -6.617 1.00 75.56 74 ASP A N 1
ATOM 569 C CA . ASP A 1 74 ? 13.537 -11.951 -7.896 1.00 75.56 74 ASP A CA 1
ATOM 570 C C . ASP A 1 74 ? 13.889 -10.645 -8.615 1.00 75.56 74 ASP A C 1
ATOM 572 O O . ASP A 1 74 ? 15.022 -10.491 -9.072 1.00 75.56 74 ASP A O 1
ATOM 576 N N . ALA A 1 75 ? 12.963 -9.677 -8.614 1.00 73.25 75 ALA A N 1
ATOM 577 C CA . ALA A 1 75 ? 13.160 -8.351 -9.199 1.00 73.25 75 ALA A CA 1
ATOM 578 C C . ALA A 1 75 ? 14.356 -7.600 -8.597 1.00 73.25 75 ALA A C 1
ATOM 580 O O . ALA A 1 75 ? 15.018 -6.850 -9.300 1.00 73.25 75 ALA A O 1
ATOM 581 N N . MET A 1 76 ? 14.651 -7.815 -7.314 1.00 68.69 76 MET A N 1
ATOM 582 C CA . MET A 1 76 ? 15.733 -7.118 -6.604 1.00 68.69 76 MET A CA 1
ATOM 583 C C . MET A 1 76 ? 17.039 -7.914 -6.545 1.00 68.69 76 MET A C 1
ATOM 585 O O . MET A 1 76 ? 18.079 -7.377 -6.159 1.00 68.69 76 MET A O 1
ATOM 589 N N . SER A 1 77 ? 16.983 -9.211 -6.856 1.00 72.75 77 SER A N 1
ATOM 590 C CA . SER A 1 77 ? 18.159 -10.083 -6.878 1.00 72.75 77 SER A CA 1
ATOM 591 C C . SER A 1 77 ? 19.000 -9.903 -8.142 1.00 72.75 77 SER A C 1
ATOM 593 O O . SER A 1 77 ? 20.199 -10.189 -8.124 1.00 72.75 77 SER A O 1
ATOM 595 N N . ASP A 1 78 ? 18.387 -9.409 -9.218 1.00 77.81 78 ASP A N 1
ATOM 596 C CA . ASP A 1 78 ? 19.059 -9.120 -10.476 1.00 77.81 78 ASP A CA 1
ATOM 597 C C . ASP A 1 78 ? 19.631 -7.689 -10.461 1.00 77.81 78 ASP A C 1
ATOM 599 O O . ASP A 1 78 ? 18.866 -6.727 -10.469 1.00 77.81 78 ASP A O 1
ATOM 603 N N . PRO A 1 79 ? 20.967 -7.512 -10.472 1.00 71.81 79 PRO A N 1
ATOM 604 C CA . PRO A 1 79 ? 21.600 -6.193 -10.442 1.00 71.81 79 PRO A CA 1
ATOM 605 C C . PRO A 1 79 ? 21.382 -5.369 -11.718 1.00 71.81 79 PRO A C 1
ATOM 607 O O . PRO A 1 79 ? 21.801 -4.2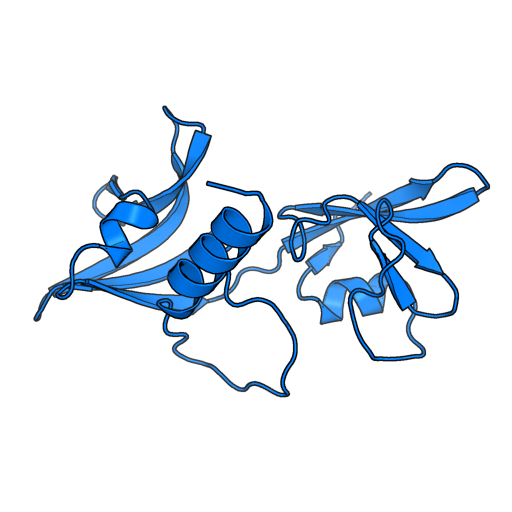15 -11.766 1.00 71.81 79 PRO A O 1
ATOM 610 N N . HIS A 1 80 ? 20.799 -5.955 -12.764 1.00 78.31 80 HIS A N 1
ATOM 611 C CA . HIS A 1 80 ? 20.432 -5.251 -13.992 1.00 78.31 80 HIS A CA 1
ATOM 612 C C . HIS A 1 80 ? 18.978 -4.798 -14.007 1.00 78.31 80 HIS A C 1
ATOM 614 O O . HIS A 1 80 ? 18.548 -4.213 -15.002 1.00 78.31 80 HIS A O 1
ATOM 620 N N . THR A 1 81 ? 18.238 -5.096 -12.942 1.00 79.69 81 THR A N 1
ATOM 621 C CA . THR A 1 81 ? 16.822 -4.805 -12.825 1.00 79.69 81 THR A CA 1
ATOM 622 C C . THR A 1 81 ? 16.603 -3.702 -11.794 1.00 79.69 81 THR A C 1
ATOM 6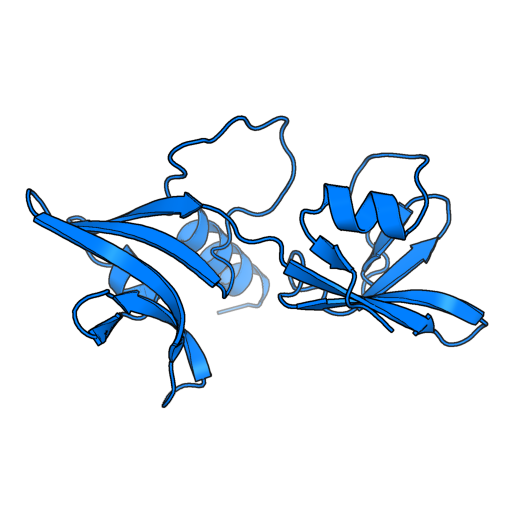24 O O . THR A 1 81 ? 16.886 -3.880 -10.613 1.00 79.69 81 THR A O 1
ATOM 627 N N . ASP A 1 82 ? 16.064 -2.573 -12.251 1.00 82.38 82 ASP A N 1
ATOM 628 C CA . ASP A 1 82 ? 15.762 -1.412 -11.415 1.00 82.38 82 ASP A CA 1
ATOM 629 C C . ASP A 1 82 ? 14.242 -1.178 -11.390 1.00 82.38 82 ASP A C 1
ATOM 631 O O . ASP A 1 82 ? 13.667 -0.721 -12.387 1.00 82.38 82 ASP A O 1
ATOM 635 N N . PRO A 1 83 ? 13.548 -1.502 -10.284 1.00 80.00 83 PRO A N 1
ATOM 636 C CA . PRO A 1 83 ? 12.135 -1.195 -10.130 1.00 80.00 83 PRO A CA 1
ATOM 637 C C . PRO A 1 83 ? 11.948 0.269 -9.711 1.00 80.00 83 PRO A C 1
ATOM 639 O O . PRO A 1 83 ? 12.316 0.675 -8.606 1.00 80.00 83 PRO A O 1
ATOM 642 N N . ILE A 1 84 ? 11.327 1.055 -10.589 1.00 80.38 84 ILE A N 1
ATOM 643 C CA . ILE A 1 84 ? 11.006 2.463 -10.350 1.00 80.38 84 ILE A CA 1
ATOM 644 C C . ILE A 1 84 ? 9.503 2.602 -10.115 1.00 80.38 84 ILE A C 1
ATOM 646 O O . ILE A 1 84 ? 8.698 2.355 -11.008 1.00 80.38 84 ILE A O 1
ATOM 650 N N . LEU A 1 85 ? 9.106 3.022 -8.919 1.00 77.06 85 LEU A N 1
ATOM 651 C CA . LEU A 1 85 ? 7.721 3.322 -8.570 1.00 77.06 85 LEU A CA 1
ATOM 652 C C . LEU A 1 85 ? 7.352 4.732 -9.042 1.00 77.06 85 LEU A C 1
ATOM 654 O O . LEU A 1 85 ? 8.002 5.716 -8.686 1.00 77.06 85 LEU A O 1
ATOM 658 N N . HIS A 1 86 ? 6.299 4.827 -9.855 1.00 70.31 86 HIS A N 1
ATOM 659 C CA . HIS A 1 86 ? 5.825 6.086 -10.442 1.00 70.31 86 HIS A CA 1
ATOM 660 C C . HIS A 1 86 ? 4.603 6.639 -9.719 1.00 70.31 86 HIS A C 1
ATOM 662 O O . HIS A 1 86 ? 4.424 7.849 -9.642 1.00 70.31 86 HIS A O 1
ATOM 668 N N . ARG A 1 87 ? 3.740 5.761 -9.200 1.00 63.91 87 ARG A N 1
ATOM 669 C CA . ARG A 1 87 ? 2.506 6.174 -8.537 1.00 63.91 87 ARG A CA 1
ATOM 670 C C . ARG A 1 87 ? 2.185 5.228 -7.394 1.00 63.91 87 ARG A C 1
ATOM 672 O O . ARG A 1 87 ? 1.962 4.037 -7.616 1.00 63.91 87 ARG A O 1
ATOM 679 N N . ARG A 1 88 ? 2.139 5.800 -6.191 1.00 64.06 88 ARG A N 1
ATOM 680 C CA . ARG A 1 88 ? 1.608 5.149 -4.997 1.00 64.06 88 ARG A CA 1
ATOM 681 C C . ARG A 1 88 ? 0.095 5.319 -5.015 1.00 64.06 88 ARG A C 1
ATOM 683 O O . ARG A 1 88 ? -0.383 6.455 -4.982 1.00 64.06 88 ARG A O 1
ATOM 690 N N . GLU A 1 89 ? -0.657 4.231 -5.125 1.00 58.88 89 GLU A N 1
ATOM 691 C CA . GLU A 1 89 ? -2.095 4.330 -4.865 1.00 58.88 89 GLU A CA 1
ATOM 692 C C . GLU A 1 89 ? -2.293 4.452 -3.346 1.00 58.88 89 GLU A C 1
ATOM 694 O O . GLU A 1 89 ? -1.535 3.856 -2.569 1.00 58.88 89 GLU A O 1
ATOM 699 N N . PRO A 1 90 ? -3.262 5.257 -2.880 1.00 64.50 90 PRO A N 1
ATOM 700 C CA . PRO A 1 90 ? -3.571 5.285 -1.465 1.00 64.50 90 PRO A CA 1
ATOM 701 C C . PRO A 1 90 ? -4.023 3.889 -1.017 1.00 64.50 90 PRO A C 1
ATOM 703 O O . PRO A 1 90 ? -4.770 3.217 -1.731 1.00 64.50 90 PRO A O 1
ATOM 706 N N . GLY A 1 91 ? -3.582 3.462 0.168 1.00 70.19 91 GLY A N 1
ATOM 707 C CA . GLY A 1 91 ? -4.144 2.276 0.813 1.00 70.19 91 GLY A CA 1
ATOM 708 C C . GLY A 1 91 ? -5.627 2.493 1.115 1.00 70.19 91 GLY A C 1
ATOM 709 O O . GLY A 1 91 ? -6.123 3.612 1.043 1.00 70.19 91 GLY A O 1
ATOM 710 N N . SER A 1 92 ? -6.354 1.448 1.468 1.00 82.69 92 SER A N 1
ATOM 711 C CA . SER A 1 92 ? -7.727 1.556 1.962 1.00 82.69 92 SER A CA 1
ATOM 712 C C . SER A 1 92 ? -7.729 1.445 3.480 1.00 82.69 92 SER A C 1
ATOM 714 O O . SER A 1 92 ? -7.018 0.620 4.053 1.00 82.69 92 SER A O 1
ATOM 716 N N . ALA A 1 93 ? -8.496 2.300 4.143 1.00 87.81 93 ALA A N 1
ATOM 717 C CA . ALA A 1 93 ? -8.686 2.245 5.581 1.00 87.81 93 ALA A CA 1
ATOM 718 C C . ALA A 1 93 ? -10.172 2.159 5.908 1.00 87.81 93 ALA A C 1
ATOM 720 O O . ALA A 1 93 ? -10.975 2.968 5.443 1.00 87.81 93 ALA A O 1
ATOM 721 N N . ARG A 1 94 ? -10.538 1.202 6.759 1.00 93.38 94 ARG A N 1
ATOM 722 C CA . ARG A 1 94 ? -11.908 1.059 7.253 1.00 93.38 94 ARG A CA 1
ATOM 723 C C . ARG A 1 94 ? -11.964 1.359 8.736 1.00 93.38 94 ARG A C 1
ATOM 725 O O . ARG A 1 94 ? -11.378 0.625 9.533 1.00 93.38 94 ARG A O 1
ATOM 732 N N . ILE A 1 95 ? -12.698 2.406 9.107 1.00 92.94 95 ILE A N 1
ATOM 733 C CA . ILE A 1 95 ? -12.901 2.766 10.511 1.00 92.94 95 ILE A CA 1
ATOM 734 C C . ILE A 1 95 ? -13.735 1.689 11.209 1.00 92.94 95 ILE A C 1
ATOM 736 O O . ILE A 1 95 ? -14.747 1.208 10.700 1.00 92.94 95 ILE A O 1
ATOM 740 N N . VAL A 1 96 ? -13.289 1.305 12.400 1.00 92.88 96 VAL A N 1
ATOM 741 C CA . VAL A 1 96 ? -13.912 0.290 13.248 1.00 92.88 96 VAL A CA 1
ATOM 742 C C . VAL A 1 96 ? -13.985 0.770 14.694 1.00 92.88 96 VAL A C 1
ATOM 744 O O . VAL A 1 96 ? -13.194 1.596 15.148 1.00 92.88 96 VAL A O 1
ATOM 747 N N . THR A 1 97 ? -14.928 0.217 15.456 1.00 92.69 97 THR A N 1
ATOM 748 C CA . THR A 1 97 ? -14.972 0.394 16.911 1.00 92.69 97 THR A CA 1
ATOM 749 C C . THR A 1 97 ? -14.267 -0.772 17.591 1.00 92.69 97 THR A C 1
ATOM 751 O O . THR A 1 97 ? -14.664 -1.928 17.447 1.00 92.69 97 THR A O 1
ATOM 754 N N . LEU A 1 98 ? -13.222 -0.464 18.349 1.00 87.25 98 LEU A N 1
ATOM 755 C CA . LEU A 1 98 ? -12.457 -1.413 19.145 1.00 87.25 98 LEU A CA 1
ATOM 756 C C . LEU A 1 98 ? -13.123 -1.677 20.499 1.00 87.25 98 LEU A C 1
ATOM 758 O O . LEU A 1 98 ? -13.969 -0.918 20.985 1.00 87.25 98 LEU A O 1
ATOM 762 N N . THR A 1 99 ? -12.674 -2.743 21.160 1.00 82.50 99 THR A N 1
ATOM 763 C CA . THR A 1 99 ? -13.067 -3.064 22.535 1.00 82.50 99 THR A CA 1
ATOM 764 C C . THR A 1 99 ? -12.839 -1.866 23.460 1.00 82.50 99 THR A C 1
ATOM 766 O O . THR A 1 99 ? -11.774 -1.252 23.464 1.00 82.50 99 THR A O 1
ATOM 769 N N . GLY A 1 100 ? -13.853 -1.530 24.262 1.00 82.06 100 GLY A N 1
ATOM 770 C CA . GLY A 1 100 ? -13.822 -0.354 25.136 1.00 82.06 100 GLY A CA 1
ATOM 771 C C . GLY A 1 100 ? -14.275 0.947 24.465 1.00 82.06 100 GLY A C 1
ATOM 772 O O . GLY A 1 100 ? -14.087 2.009 25.051 1.00 82.06 100 GLY A O 1
ATOM 773 N N . GLY A 1 101 ? -14.869 0.876 23.267 1.00 84.50 101 GLY A N 1
ATOM 774 C CA . GLY A 1 101 ? -15.465 2.030 22.583 1.00 84.50 101 GLY A CA 1
ATOM 775 C C . GLY A 1 101 ? -14.443 2.968 21.943 1.00 84.50 101 GLY A C 1
ATOM 776 O O . GLY A 1 101 ? -14.766 4.117 21.661 1.00 84.50 101 GLY A O 1
ATOM 777 N N . ARG A 1 102 ? -13.206 2.502 21.745 1.00 85.81 102 ARG A N 1
ATOM 778 C CA . ARG A 1 102 ? -12.151 3.280 21.085 1.00 85.81 102 ARG A CA 1
ATOM 779 C C . ARG A 1 102 ? -12.314 3.211 19.571 1.00 85.81 102 ARG A C 1
ATOM 781 O O . ARG A 1 102 ? -12.674 2.163 19.042 1.00 85.81 102 ARG A O 1
ATOM 788 N N . THR A 1 103 ? -12.001 4.298 18.882 1.00 91.88 103 THR A N 1
ATOM 789 C CA . THR A 1 103 ? -11.925 4.311 17.419 1.00 91.88 103 THR A CA 1
ATOM 790 C C . THR A 1 103 ? -10.634 3.638 16.967 1.00 91.88 103 THR A C 1
ATOM 792 O O . THR A 1 103 ? -9.572 3.855 17.554 1.00 91.88 103 THR A O 1
ATOM 795 N N . GLY A 1 104 ? -10.721 2.817 15.930 1.00 92.25 104 GLY A N 1
ATOM 796 C CA . GLY A 1 104 ? -9.572 2.255 15.237 1.00 92.25 104 GLY A CA 1
ATOM 797 C C . GLY A 1 104 ? -9.819 2.176 13.739 1.00 92.25 104 GLY A C 1
ATOM 798 O O . GLY A 1 104 ? -10.899 2.530 13.268 1.00 92.25 104 GLY A O 1
ATOM 799 N N . ALA A 1 105 ? -8.834 1.691 12.997 1.00 92.62 105 ALA A N 1
ATOM 800 C CA . ALA A 1 105 ? -8.976 1.425 11.575 1.00 92.62 105 ALA A CA 1
ATOM 801 C C . ALA A 1 105 ? -8.246 0.144 11.177 1.00 92.62 105 ALA A C 1
ATOM 803 O O . ALA A 1 105 ? -7.180 -0.170 11.707 1.00 92.62 105 ALA A O 1
ATOM 804 N N . LEU A 1 106 ? -8.847 -0.591 10.248 1.00 90.69 106 LEU A N 1
ATOM 805 C CA . LEU A 1 106 ? -8.195 -1.679 9.531 1.00 90.69 106 LEU A CA 1
ATOM 806 C C . LEU A 1 106 ? -7.539 -1.102 8.284 1.00 90.69 106 LEU A C 1
ATOM 808 O O . LEU A 1 106 ? -8.213 -0.407 7.524 1.00 90.69 106 LEU A O 1
ATOM 812 N N . LEU A 1 107 ? -6.255 -1.388 8.103 1.00 80.94 107 LEU A N 1
ATOM 813 C CA . LEU A 1 107 ? -5.448 -0.886 6.997 1.00 80.94 107 LEU A CA 1
ATOM 814 C C . LEU A 1 107 ? -5.227 -1.992 5.965 1.00 80.94 107 LEU A C 1
ATOM 816 O O . LEU A 1 107 ? -4.806 -3.097 6.319 1.00 80.94 107 LEU A O 1
ATOM 820 N N . ASP A 1 108 ? -5.485 -1.684 4.697 1.00 75.19 108 ASP A N 1
ATOM 821 C CA . ASP A 1 108 ? -5.132 -2.529 3.560 1.00 75.19 108 ASP A CA 1
ATOM 822 C C . ASP A 1 108 ? -4.361 -1.716 2.503 1.00 75.19 108 ASP A C 1
ATOM 824 O O . ASP A 1 108 ? -4.945 -0.869 1.826 1.00 75.19 108 ASP A O 1
ATOM 828 N N . PRO A 1 109 ? -3.046 -1.925 2.341 1.00 65.94 109 PRO A N 1
ATOM 829 C CA . PRO A 1 109 ? -2.209 -2.858 3.099 1.00 65.94 109 PRO A CA 1
ATOM 830 C C . PRO A 1 109 ? -1.916 -2.370 4.536 1.00 65.94 109 PRO A C 1
ATOM 832 O O . PRO A 1 109 ? -2.173 -1.214 4.848 1.00 65.94 109 PRO A O 1
ATOM 835 N N . PRO A 1 110 ? -1.334 -3.211 5.412 1.00 67.88 110 PRO A N 1
ATOM 836 C CA . PRO A 1 110 ? -0.832 -2.794 6.726 1.00 67.88 110 PRO A CA 1
ATOM 837 C C . PRO A 1 110 ? 0.241 -1.690 6.658 1.00 67.88 110 PRO A C 1
ATOM 839 O O . PRO A 1 110 ? 1.088 -1.697 5.761 1.00 67.88 110 PRO A O 1
ATOM 842 N N . TRP A 1 111 ? 0.282 -0.795 7.654 1.00 66.50 111 TRP A N 1
ATOM 843 C CA . TRP A 1 111 ? 1.361 0.193 7.822 1.00 66.50 111 TRP A CA 1
ATOM 844 C C . TRP A 1 111 ? 2.482 -0.381 8.694 1.00 66.50 111 TRP A C 1
ATOM 846 O O . TRP A 1 111 ? 2.240 -0.650 9.862 1.00 66.50 111 TRP A O 1
ATOM 856 N N . GLU A 1 112 ? 3.696 -0.573 8.165 1.00 67.88 112 GLU A N 1
ATOM 857 C CA . GLU A 1 112 ? 4.828 -1.160 8.926 1.00 67.88 112 GLU A CA 1
ATOM 858 C C . GLU A 1 112 ? 4.460 -2.479 9.643 1.00 67.88 112 GLU A C 1
ATOM 860 O O . GLU A 1 112 ? 4.882 -2.750 10.762 1.00 67.88 112 GLU A O 1
ATOM 865 N N . GLY A 1 113 ? 3.606 -3.297 9.018 1.00 65.12 113 GLY A N 1
ATOM 866 C CA . GLY A 1 113 ? 3.081 -4.532 9.616 1.00 65.12 113 GLY A CA 1
ATOM 867 C C . GLY A 1 113 ? 1.867 -4.343 10.537 1.00 65.12 113 GLY A C 1
ATOM 868 O O . GLY A 1 113 ? 1.174 -5.321 10.820 1.00 65.12 113 GLY A O 1
ATOM 869 N N . ALA A 1 114 ? 1.525 -3.112 10.925 1.00 72.81 114 ALA A N 1
ATOM 870 C CA . ALA A 1 114 ? 0.314 -2.801 11.679 1.00 72.81 114 ALA A CA 1
ATOM 871 C C . ALA A 1 114 ? -0.921 -2.817 10.762 1.00 72.81 114 ALA A C 1
ATOM 873 O O . ALA A 1 114 ? -1.207 -1.868 10.029 1.00 72.81 114 ALA A O 1
ATOM 874 N N . ALA A 1 115 ? -1.666 -3.924 10.796 1.00 80.81 115 ALA A N 1
ATOM 875 C CA . ALA A 1 115 ? -2.921 -4.082 10.052 1.00 80.81 115 ALA A CA 1
ATOM 876 C C . ALA A 1 115 ? -4.121 -3.448 10.774 1.00 80.81 115 ALA A C 1
ATOM 878 O O . ALA A 1 115 ? -5.133 -3.127 10.151 1.00 80.81 115 ALA A O 1
ATOM 879 N N . LEU A 1 116 ? -4.017 -3.287 12.096 1.00 89.75 116 LEU A N 1
ATOM 880 C CA . LEU A 1 116 ? -5.028 -2.662 12.933 1.00 89.75 116 LEU A CA 1
ATOM 881 C C . LEU A 1 116 ? -4.398 -1.531 13.735 1.00 89.75 116 LEU A C 1
ATOM 883 O O . LEU A 1 116 ? -3.433 -1.740 14.470 1.00 89.75 116 LEU A O 1
ATOM 887 N N . VAL A 1 117 ? -4.999 -0.350 13.641 1.00 89.69 117 VAL A N 1
ATOM 888 C CA . VAL A 1 117 ? -4.555 0.833 14.374 1.00 89.69 117 VAL A CA 1
ATOM 889 C C . VAL A 1 117 ? -5.642 1.326 15.313 1.00 89.69 117 VAL A C 1
ATOM 891 O O . VAL A 1 117 ? -6.833 1.226 15.021 1.00 89.69 117 VAL A O 1
ATOM 894 N N . ALA A 1 118 ? -5.235 1.850 16.461 1.00 91.75 118 ALA A N 1
ATOM 895 C CA . ALA A 1 118 ? -6.089 2.492 17.442 1.00 91.75 118 ALA A CA 1
ATOM 896 C C . ALA A 1 118 ? -5.804 3.992 17.452 1.00 91.75 118 ALA A C 1
ATOM 898 O O . ALA A 1 118 ? -4.651 4.413 17.525 1.00 91.75 118 ALA A O 1
ATOM 899 N N . TYR A 1 119 ? -6.857 4.797 17.433 1.00 89.38 119 TYR A N 1
ATOM 900 C CA . TYR A 1 119 ? -6.731 6.233 17.596 1.00 89.38 119 TYR A CA 1
ATOM 901 C C . TYR A 1 119 ? -6.840 6.608 19.076 1.00 89.38 119 TYR A C 1
ATOM 903 O O . TYR A 1 119 ? -7.776 6.209 19.780 1.00 89.38 119 TYR A O 1
ATOM 911 N N . GLY A 1 120 ? -5.872 7.372 19.570 1.00 85.25 120 GLY A N 1
ATOM 912 C CA . GLY A 1 120 ? -5.813 7.793 20.962 1.00 85.25 120 GLY A CA 1
ATOM 913 C C . GLY A 1 120 ? -4.834 8.938 21.154 1.00 85.25 120 GLY A C 1
ATOM 914 O O . GLY A 1 120 ? -3.851 9.050 20.439 1.00 85.25 120 GLY A O 1
ATOM 915 N N . HIS A 1 121 ? -5.117 9.816 22.120 1.00 82.25 121 HIS A N 1
ATOM 916 C CA . HIS A 1 121 ? -4.245 10.951 22.451 1.00 82.25 121 HIS A CA 1
ATOM 917 C C . HIS A 1 121 ? -3.865 11.838 21.247 1.00 82.25 121 HIS A C 1
ATOM 919 O O . HIS A 1 121 ? -2.799 12.441 21.246 1.00 82.25 121 HIS A O 1
ATOM 925 N N . GLY A 1 122 ? -4.748 11.941 20.247 1.00 81.56 122 GLY A N 1
ATOM 926 C CA . GLY A 1 122 ? -4.509 12.754 19.054 1.00 81.56 122 GLY A CA 1
ATOM 927 C C . GLY A 1 122 ? -3.646 12.089 17.980 1.00 81.56 122 GLY A C 1
ATOM 928 O O . GLY A 1 122 ? -3.142 12.815 17.128 1.00 81.56 122 GLY A O 1
ATOM 929 N N . ARG A 1 123 ? -3.425 10.765 18.052 1.00 83.12 123 ARG A N 1
ATOM 930 C CA . ARG A 1 123 ? -2.521 10.016 17.166 1.00 83.12 123 ARG A CA 1
ATOM 931 C C . ARG A 1 123 ? -3.017 8.604 16.854 1.00 83.12 123 ARG A C 1
ATOM 933 O O . ARG A 1 123 ? -3.823 8.032 17.595 1.00 83.12 123 ARG A O 1
ATOM 940 N N . LEU A 1 124 ? -2.480 8.022 15.781 1.00 85.12 124 LEU A N 1
ATOM 941 C CA . LEU A 1 124 ? -2.640 6.606 15.455 1.00 85.12 124 LEU A CA 1
ATOM 942 C C . LEU A 1 124 ? -1.544 5.772 16.120 1.00 85.12 124 LEU A C 1
ATOM 944 O O . LEU A 1 124 ? -0.358 6.093 16.054 1.00 85.12 124 LEU A O 1
ATOM 948 N N . HIS A 1 125 ? -1.959 4.678 16.742 1.00 86.75 125 HIS A N 1
ATOM 949 C CA . HIS A 1 125 ? -1.092 3.692 17.367 1.00 86.75 125 HIS A CA 1
ATOM 950 C C . HIS A 1 125 ? -1.335 2.327 16.750 1.00 86.75 125 HIS A C 1
ATOM 952 O O . HIS A 1 125 ? -2.474 1.981 16.448 1.00 86.75 125 HIS A O 1
ATOM 958 N N . ASP A 1 126 ? -0.292 1.520 16.642 1.00 86.19 126 ASP A N 1
ATOM 959 C CA . ASP A 1 126 ? -0.444 0.100 16.368 1.00 86.19 126 ASP A CA 1
ATOM 960 C C . ASP A 1 126 ? -1.253 -0.515 17.520 1.00 86.19 126 ASP A C 1
ATOM 962 O O . ASP A 1 126 ? -0.920 -0.341 18.696 1.00 86.19 126 ASP A O 1
ATOM 966 N N . ALA A 1 127 ? -2.356 -1.191 17.198 1.00 87.38 127 ALA A N 1
ATOM 967 C CA . ALA A 1 127 ? -3.240 -1.763 18.205 1.00 87.38 127 ALA A CA 1
ATOM 968 C C . ALA A 1 127 ? -2.584 -2.909 18.997 1.00 87.38 127 ALA A C 1
ATOM 970 O O . ALA A 1 127 ? -3.015 -3.184 20.121 1.00 87.38 127 ALA A O 1
ATOM 971 N N . GLU A 1 128 ? -1.557 -3.559 18.444 1.00 81.19 128 GLU A N 1
ATOM 972 C CA . GLU A 1 128 ? -0.819 -4.638 19.102 1.00 81.19 128 GLU A CA 1
ATOM 973 C C . GLU A 1 128 ? 0.323 -4.099 19.966 1.00 81.19 128 GLU A C 1
ATOM 975 O O . GLU A 1 128 ? 0.429 -4.437 21.148 1.00 81.19 128 GLU A O 1
ATOM 980 N N . THR A 1 129 ? 1.180 -3.246 19.399 1.00 79.75 129 THR A N 1
ATOM 981 C CA . THR A 1 129 ? 2.399 -2.780 20.086 1.00 79.75 129 THR A CA 1
ATOM 982 C C . THR A 1 129 ? 2.222 -1.465 20.847 1.00 79.75 129 THR A C 1
ATOM 984 O O . THR A 1 129 ? 3.095 -1.098 21.640 1.00 79.75 129 THR A O 1
ATOM 987 N N . LEU A 1 130 ? 1.110 -0.754 20.624 1.00 81.88 130 LEU A N 1
ATOM 988 C CA . LEU A 1 130 ? 0.805 0.592 21.136 1.00 81.88 130 LEU A CA 1
ATOM 989 C C . LEU A 1 130 ? 1.810 1.674 20.719 1.00 81.88 130 LEU A C 1
ATOM 991 O O . LEU A 1 130 ? 1.758 2.807 21.214 1.00 81.88 130 LEU A O 1
ATOM 995 N N . ARG A 1 131 ? 2.722 1.351 19.801 1.00 80.81 131 ARG A N 1
ATOM 996 C CA . ARG A 1 131 ? 3.678 2.312 19.262 1.00 80.81 131 ARG A CA 1
ATOM 997 C C . ARG A 1 131 ? 2.943 3.312 18.368 1.00 80.81 131 ARG A C 1
ATOM 999 O O . ARG A 1 131 ? 2.054 2.899 17.627 1.00 80.81 131 ARG A O 1
ATOM 1006 N N . PRO A 1 132 ? 3.266 4.612 18.456 1.00 77.56 132 PRO A N 1
ATOM 1007 C CA . PRO A 1 132 ? 2.706 5.599 17.542 1.00 77.56 132 PRO A CA 1
ATOM 1008 C C . PRO A 1 132 ? 3.190 5.322 16.112 1.00 77.56 132 PRO A C 1
ATOM 1010 O O . PRO A 1 132 ? 4.355 4.970 15.928 1.00 77.56 132 PRO A O 1
ATOM 1013 N N . LEU A 1 133 ? 2.301 5.483 15.130 1.00 71.00 133 LEU A N 1
ATOM 1014 C CA . LEU A 1 133 ? 2.625 5.330 13.706 1.00 71.00 133 LEU A CA 1
ATOM 1015 C C . LEU A 1 133 ? 3.307 6.574 13.139 1.00 71.00 133 LEU A C 1
ATOM 1017 O O . LEU A 1 133 ? 4.188 6.455 12.293 1.00 71.00 133 LEU A O 1
ATOM 1021 N N . ASP A 1 134 ? 2.915 7.759 13.610 1.00 64.44 134 ASP A N 1
ATOM 1022 C CA . ASP A 1 134 ? 3.522 9.024 13.223 1.00 64.44 134 ASP A CA 1
ATOM 1023 C C . ASP A 1 134 ? 3.821 9.927 14.434 1.00 64.44 134 ASP A C 1
ATOM 1025 O O . ASP A 1 134 ? 3.308 9.781 15.552 1.00 64.44 134 ASP A O 1
ATOM 1029 N N . GLY A 1 135 ? 4.756 10.852 14.221 1.00 50.78 135 GLY A N 1
ATOM 1030 C CA . GLY A 1 135 ? 5.221 11.787 15.241 1.00 50.78 135 GLY A CA 1
ATOM 1031 C C . GLY A 1 135 ? 4.324 13.013 15.423 1.00 50.78 135 GLY A C 1
ATOM 1032 O O . GLY A 1 135 ? 4.611 13.822 16.309 1.00 50.78 135 GLY A O 1
ATOM 1033 N N . THR A 1 136 ? 3.280 13.178 14.605 1.00 51.94 136 THR A N 1
ATOM 1034 C CA . THR A 1 136 ? 2.511 14.424 14.528 1.00 51.94 136 THR A CA 1
ATOM 1035 C C . THR A 1 136 ? 1.323 14.417 15.482 1.00 51.94 136 THR A C 1
ATOM 1037 O O . THR A 1 136 ? 0.431 13.587 15.388 1.00 51.94 136 THR A O 1
ATOM 1040 N N . ASP A 1 137 ? 1.289 15.377 16.404 1.00 55.91 137 ASP A N 1
ATOM 1041 C CA . ASP A 1 137 ? 0.114 15.621 17.239 1.00 55.91 137 ASP A CA 1
ATOM 1042 C C . ASP A 1 137 ? -0.984 16.355 16.457 1.00 55.91 137 ASP A C 1
ATOM 1044 O O . ASP A 1 137 ? -0.696 17.330 15.760 1.00 55.91 137 ASP A O 1
ATOM 1048 N N . GLY A 1 138 ? -2.248 15.988 16.697 1.00 55.53 138 GLY A N 1
ATOM 1049 C CA . GLY A 1 138 ? -3.343 16.966 16.680 1.00 55.53 138 GLY A CA 1
ATOM 1050 C C . GLY A 1 138 ? -4.423 16.819 15.611 1.00 55.53 138 GLY A C 1
ATOM 1051 O O . GLY A 1 138 ? -5.180 17.771 15.438 1.00 55.53 138 GLY A O 1
ATOM 1052 N N . LEU A 1 139 ? -4.530 15.674 14.936 1.00 64.00 139 LEU A N 1
ATOM 1053 C CA . LEU A 1 139 ? -5.529 15.445 13.882 1.00 64.00 139 LEU A CA 1
ATOM 1054 C C . LEU A 1 139 ? -6.532 14.365 14.272 1.00 64.00 139 LEU A C 1
ATOM 1056 O O . LEU A 1 139 ? -6.211 13.520 15.102 1.00 64.00 139 LEU A O 1
ATOM 1060 N N . ASP A 1 140 ? -7.735 14.392 13.700 1.00 84.69 140 ASP A N 1
ATOM 1061 C CA . ASP A 1 140 ? -8.748 13.340 13.864 1.00 84.69 140 ASP A CA 1
ATOM 1062 C C . ASP A 1 140 ? -8.325 12.034 13.135 1.00 84.69 140 ASP A C 1
ATOM 1064 O O . ASP A 1 140 ? -7.320 12.031 12.408 1.00 84.69 140 ASP A O 1
ATOM 1068 N N . PRO A 1 141 ? -8.958 10.871 13.406 1.00 84.88 141 PRO A N 1
ATOM 1069 C CA . PRO A 1 141 ? -8.499 9.606 12.834 1.00 84.88 141 PRO A CA 1
ATOM 1070 C C . PRO A 1 141 ? -8.585 9.575 11.307 1.00 84.88 141 PRO A C 1
ATOM 1072 O O . PRO A 1 141 ? -7.717 8.973 10.679 1.00 84.88 141 PRO A O 1
ATOM 1075 N N . GLU A 1 142 ? -9.585 10.220 10.715 1.00 87.06 142 GLU A N 1
ATOM 1076 C CA . GLU A 1 142 ? -9.768 10.344 9.272 1.00 87.06 142 GLU A CA 1
ATOM 1077 C C . GLU A 1 142 ? -8.584 11.071 8.622 1.00 87.06 142 GLU A C 1
ATOM 1079 O O . GLU A 1 142 ? -7.899 10.502 7.768 1.00 87.06 142 GLU A O 1
ATOM 1084 N N . GLU A 1 143 ? -8.274 12.282 9.083 1.00 80.25 143 GLU A N 1
ATOM 1085 C CA . GLU A 1 143 ? -7.177 13.093 8.551 1.00 80.25 143 GLU A CA 1
ATOM 1086 C C . GLU A 1 143 ? -5.812 12.430 8.806 1.00 80.25 143 GLU A C 1
ATOM 1088 O O . GLU A 1 143 ? -4.907 12.485 7.967 1.00 80.25 143 GLU A O 1
ATOM 1093 N N . SER A 1 144 ? -5.666 11.727 9.935 1.00 79.81 144 SER A N 1
ATOM 1094 C CA . SER A 1 144 ? -4.459 10.941 10.228 1.00 79.81 144 SER A CA 1
ATOM 1095 C C . SER A 1 144 ? -4.244 9.825 9.198 1.00 79.81 144 SER A C 1
ATOM 1097 O O . SER A 1 144 ? -3.127 9.620 8.724 1.00 79.81 144 SER A O 1
ATOM 1099 N N . LEU A 1 145 ? -5.308 9.114 8.818 1.00 80.38 145 LEU A N 1
ATOM 1100 C CA . LEU A 1 145 ? -5.252 8.039 7.824 1.00 80.38 145 LEU A CA 1
ATOM 1101 C C . LEU A 1 145 ? -4.978 8.581 6.418 1.00 80.38 145 LEU A C 1
ATOM 1103 O O . LEU A 1 145 ? -4.143 8.024 5.704 1.00 80.38 145 LEU A O 1
ATOM 1107 N N . GLU A 1 146 ? -5.611 9.693 6.045 1.00 78.69 146 GLU A N 1
ATOM 1108 C CA . GLU A 1 146 ? -5.366 10.363 4.765 1.00 78.69 146 GLU A CA 1
ATOM 1109 C C . GLU A 1 146 ? -3.910 10.821 4.628 1.00 7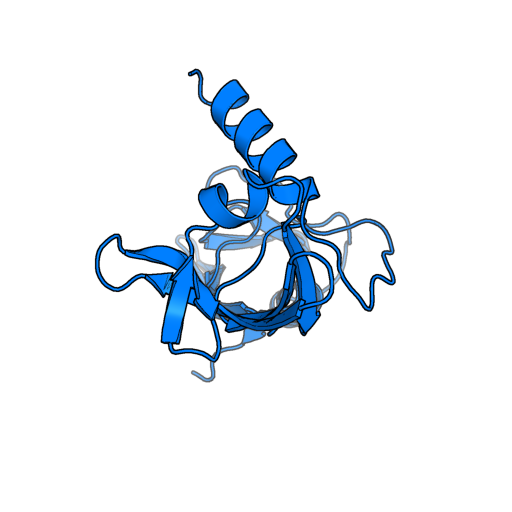8.69 146 GLU A C 1
ATOM 1111 O O . GLU A 1 146 ? -3.290 10.596 3.584 1.00 78.69 146 GLU A O 1
ATOM 1116 N N . ARG A 1 147 ? -3.313 11.367 5.698 1.00 73.38 147 ARG A N 1
ATOM 1117 C CA . ARG A 1 147 ? -1.888 11.747 5.719 1.00 73.38 147 ARG A CA 1
ATOM 1118 C C . ARG A 1 147 ? -0.938 10.557 5.622 1.00 73.38 147 ARG A C 1
ATOM 1120 O O . ARG A 1 147 ? 0.103 10.677 4.983 1.00 73.38 147 ARG A O 1
ATOM 1127 N N . LEU A 1 148 ? -1.305 9.403 6.179 1.00 71.31 148 LEU A N 1
ATOM 1128 C CA . LEU A 1 148 ? -0.575 8.140 5.982 1.00 71.31 148 LEU A CA 1
ATOM 1129 C C . LEU A 1 148 ? -0.766 7.551 4.565 1.00 71.31 148 LEU A C 1
ATOM 1131 O O . LEU A 1 148 ? -0.200 6.504 4.216 1.00 71.31 148 LEU A O 1
ATOM 1135 N N . GLY A 1 149 ? -1.547 8.233 3.724 1.00 72.81 149 GLY A N 1
ATOM 1136 C CA . GLY A 1 149 ? -1.829 7.839 2.356 1.00 72.81 149 GLY A CA 1
ATOM 1137 C C . GLY A 1 149 ? -2.852 6.716 2.283 1.00 72.81 149 GLY A C 1
ATOM 1138 O O . GLY A 1 149 ? -2.684 5.824 1.453 1.00 72.81 149 GLY A O 1
ATOM 1139 N N . TYR A 1 150 ? -3.866 6.729 3.150 1.00 77.00 150 TYR A N 1
ATOM 1140 C CA . TYR A 1 150 ? -5.030 5.852 3.064 1.00 77.00 150 TYR A CA 1
ATOM 1141 C C . TYR A 1 150 ? -6.278 6.629 2.648 1.00 77.00 150 TYR A C 1
ATOM 1143 O O . TYR A 1 150 ? -6.530 7.736 3.107 1.00 77.00 150 TYR A O 1
ATOM 1151 N N . ARG A 1 151 ? -7.097 6.025 1.796 1.00 84.12 151 ARG A N 1
ATOM 1152 C CA . ARG A 1 151 ? -8.452 6.457 1.488 1.00 84.12 151 ARG A CA 1
ATOM 1153 C C . ARG A 1 151 ? -9.414 5.711 2.400 1.00 84.12 151 ARG A C 1
ATOM 1155 O O . ARG A 1 151 ? -9.326 4.492 2.532 1.00 84.12 151 ARG A O 1
ATOM 1162 N N . LEU A 1 152 ? -10.351 6.438 2.989 1.00 87.00 152 LEU A N 1
ATOM 1163 C CA . LEU A 1 152 ? -11.414 5.829 3.773 1.00 87.00 152 LEU A CA 1
ATOM 1164 C C . LEU A 1 152 ? -12.363 5.046 2.862 1.00 87.00 152 LEU A C 1
ATOM 1166 O O . LEU A 1 152 ? -12.805 5.55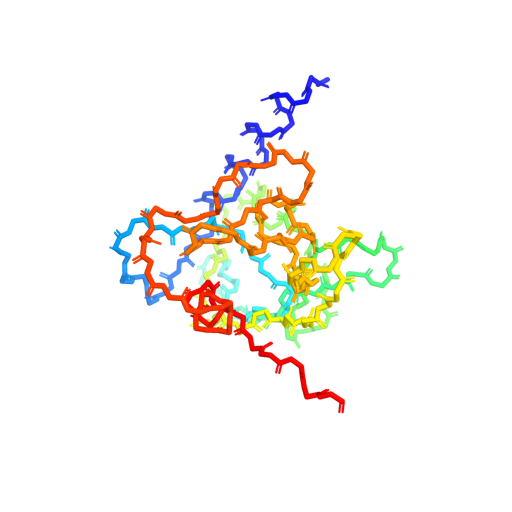3 1.829 1.00 87.00 152 LEU A O 1
ATOM 1170 N N . GLU A 1 153 ? -12.667 3.811 3.245 1.00 88.75 153 GLU A N 1
ATOM 1171 C CA . GLU A 1 153 ? -13.741 3.047 2.616 1.00 88.75 153 GLU A CA 1
ATOM 1172 C C . GLU A 1 153 ? -15.089 3.691 2.962 1.00 88.75 153 GLU A C 1
ATOM 1174 O O . GLU A 1 153 ? -15.348 4.026 4.122 1.00 88.75 153 GLU A O 1
ATOM 1179 N N . GLU A 1 154 ? -15.948 3.876 1.957 1.00 71.00 154 GLU A N 1
ATOM 1180 C CA . GLU A 1 154 ? -17.318 4.323 2.199 1.00 71.00 154 GLU A CA 1
ATOM 1181 C C . GLU A 1 154 ? -18.077 3.257 3.020 1.00 71.00 154 GLU A C 1
ATOM 1183 O O . GLU A 1 154 ? -17.890 2.060 2.779 1.00 71.00 154 GLU A O 1
ATOM 1188 N N . PRO A 1 155 ? -18.892 3.673 4.007 1.00 58.28 155 PRO A N 1
ATOM 1189 C CA . PRO A 1 155 ? -19.594 2.771 4.922 1.00 58.28 155 PRO A CA 1
ATOM 1190 C C . PRO A 1 155 ? -20.664 1.888 4.262 1.00 58.28 155 PRO A C 1
ATOM 1192 O O . PRO A 1 155 ? -21.309 2.330 3.282 1.00 58.28 155 PRO A O 1
#

pLDDT: mean 72.73, std 15.33, range [32.88, 93.38]

Radius of gyration: 17.0 Å; chains: 1; bounding box: 41×36×47 Å

Secondary structure (DSSP, 8-state):
--HHHHHHHHHHHHTT-EETT----S-S--PPPTT-EEEEEETTEEEEEEEEE-TTT-SEEEEETTS-EEEHHHHHH-TTEEEEEEE-PPEEEEEEEETTTEEEEEEEEEETTEEEEEEETTEEEETTT--BS-S-----HHHHHHHTTEEEPP-

Sequence (155 aa):
MTPAEAERFEHAILDRFAYADRMDDGYGPDHPRIGDTGVLCHGADAVGFTVGLEPRTRLPALRLDDGRWLGLMDAMSDPHTDPILHRREPGSARIVTLTGGRTGALLDPPWEGAALVAYGHGRLHDAETLRPLDGTDGLDPEESLERLGYRLEEP

Foldseek 3Di:
DDPVVVVVVVLVLLVQEAEPPDPDPDAARSHQAQQFKWWKAQAPDIWIWGFHQDPPPRDTFTQTPVRDTGRSVRQSVDPRIRTYTYDDQFWEWEWDQDPPRWIKIQTRVAGVPQRIWTDDQQFIARPVPRHTRDPDGDDDPQVRSVVNRYDYDDD

Organism: NCBI:txid1630166